Protein AF-A0A0H3J971-F1 (afdb_monomer)

Secondary structure (DSSP, 8-state):
--HHHHHHHHHHHHHHHHHHHHHIIIIITTS---TTHHHHHHHHHHHHHHHHHHHHHHS-TT-HHHHHHHHHHHHHHHHHHHHHTTT-----SSSSSSS-----PPPPPP----------

Organism: NCBI:txid1262449

Foldseek 3Di:
DPPVLVVVVVVLVVVLVVVLVVCCVPPVVPDDPDVCVLVVLVVQLVVLVVVLVVCPVPPDSPDPVNSVSVSSNVSSVVVNCVNVVPPPPPPPDPPPPPVPPPVVDPDPDPPPPDPPPPDD

Radius of gyration: 29.27 Å; Cα contacts (8 Å, |Δi|>4): 44; chains: 1; bounding box: 78×23×91 Å

Structure (mmCIF, N/CA/C/O backbone):
data_AF-A0A0H3J971-F1
#
_entry.id   AF-A0A0H3J971-F1
#
loop_
_atom_site.group_PDB
_atom_site.id
_atom_site.type_symbol
_atom_site.label_atom_id
_atom_site.label_alt_id
_atom_site.label_comp_id
_atom_site.label_asym_id
_atom_site.label_entity_id
_atom_site.label_seq_id
_atom_site.pdbx_PDB_ins_code
_atom_site.Cartn_x
_atom_site.Cartn_y
_atom_site.Cartn_z
_atom_site.occupancy
_atom_site.B_iso_or_equiv
_atom_site.auth_seq_id
_atom_site.auth_comp_id
_atom_site.auth_asym_id
_atom_site.auth_atom_id
_atom_site.pdbx_PDB_model_num
ATOM 1 N N . MET A 1 1 ? 23.315 -9.825 -15.184 1.00 58.22 1 MET A N 1
ATOM 2 C CA . MET A 1 1 ? 22.603 -8.933 -14.244 1.00 58.22 1 MET A CA 1
ATOM 3 C C . MET A 1 1 ? 22.557 -7.553 -14.873 1.00 58.22 1 MET A C 1
ATOM 5 O O . MET A 1 1 ? 23.596 -6.916 -14.996 1.00 58.22 1 MET A O 1
ATOM 9 N N . ASP A 1 2 ? 21.385 -7.120 -15.330 1.00 78.75 2 ASP A N 1
ATOM 10 C CA . ASP A 1 2 ? 21.252 -5.857 -16.059 1.00 78.75 2 ASP A CA 1
ATOM 11 C C . ASP A 1 2 ? 21.089 -4.689 -15.086 1.00 78.75 2 ASP A C 1
ATOM 13 O O . ASP A 1 2 ? 19.979 -4.301 -14.715 1.00 78.75 2 ASP A O 1
ATOM 17 N N . TRP A 1 3 ? 22.212 -4.093 -14.681 1.00 79.00 3 TRP A N 1
ATOM 18 C CA . TRP A 1 3 ? 22.243 -2.916 -13.799 1.00 79.00 3 TRP A CA 1
ATOM 19 C C . TRP A 1 3 ? 21.357 -1.765 -14.279 1.00 79.00 3 TRP A C 1
ATOM 21 O O . TRP A 1 3 ? 20.765 -1.063 -13.461 1.00 79.00 3 TRP A O 1
ATOM 31 N N . LYS A 1 4 ? 21.169 -1.634 -15.595 1.00 78.94 4 LYS A N 1
ATOM 32 C CA . LYS A 1 4 ? 20.287 -0.631 -16.207 1.00 78.94 4 LYS A CA 1
ATOM 33 C C . LYS A 1 4 ? 18.814 -0.769 -15.793 1.00 78.94 4 LYS A C 1
ATOM 35 O O . LYS A 1 4 ? 18.108 0.230 -15.783 1.00 78.94 4 LYS A O 1
ATOM 40 N N . ARG A 1 5 ? 18.354 -1.971 -15.426 1.00 75.06 5 ARG A N 1
ATOM 41 C CA . ARG A 1 5 ? 16.974 -2.234 -14.966 1.00 75.06 5 ARG A CA 1
ATOM 42 C C . ARG A 1 5 ? 16.842 -2.156 -13.442 1.00 75.06 5 ARG A C 1
ATOM 44 O O . ARG A 1 5 ? 15.794 -1.784 -12.913 1.00 75.06 5 ARG A O 1
ATOM 51 N N . MET A 1 6 ? 17.914 -2.484 -12.722 1.00 80.38 6 MET A N 1
ATOM 52 C CA . MET A 1 6 ? 17.898 -2.546 -11.258 1.00 80.38 6 MET A CA 1
ATOM 53 C C . MET A 1 6 ? 18.007 -1.170 -10.603 1.00 80.38 6 MET A C 1
ATOM 55 O O . MET A 1 6 ? 17.264 -0.891 -9.666 1.00 80.38 6 MET A O 1
ATOM 59 N N . ILE A 1 7 ? 18.866 -0.290 -11.123 1.00 85.88 7 ILE A N 1
ATOM 60 C CA . ILE A 1 7 ? 19.047 1.073 -10.599 1.00 85.88 7 ILE A CA 1
ATOM 61 C C . ILE A 1 7 ? 17.721 1.861 -10.535 1.00 85.88 7 ILE A C 1
ATOM 63 O O . ILE A 1 7 ? 17.378 2.325 -9.445 1.00 85.88 7 ILE A O 1
ATOM 67 N N . PRO A 1 8 ? 16.926 1.988 -11.621 1.00 83.31 8 PRO A N 1
ATOM 68 C CA . PRO A 1 8 ? 15.662 2.729 -11.564 1.00 83.31 8 PRO A CA 1
ATOM 69 C C . PRO A 1 8 ? 14.643 2.095 -10.608 1.00 83.31 8 PRO A C 1
ATOM 71 O O . PRO A 1 8 ? 13.928 2.813 -9.913 1.00 83.31 8 PRO A O 1
ATOM 74 N N . SER A 1 9 ? 14.622 0.764 -10.502 1.00 80.06 9 SER A N 1
ATOM 75 C CA . SER A 1 9 ? 13.734 0.044 -9.580 1.00 80.06 9 SER A CA 1
ATOM 76 C C . SER A 1 9 ? 14.068 0.336 -8.110 1.00 80.06 9 SER A C 1
ATOM 78 O O . SER A 1 9 ? 13.171 0.557 -7.29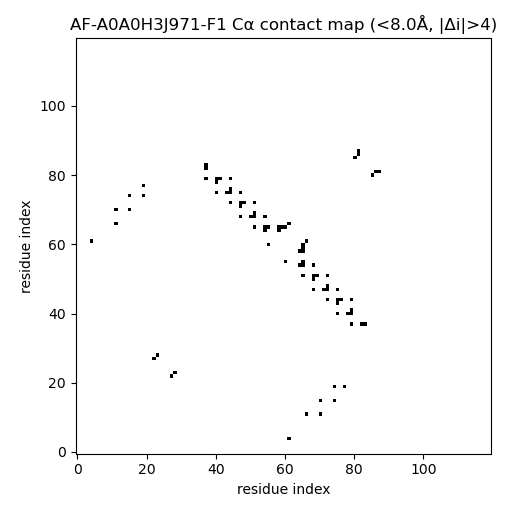9 1.00 80.06 9 SER A O 1
ATOM 80 N N . ILE A 1 10 ? 15.358 0.396 -7.763 1.00 86.38 10 ILE A N 1
ATOM 81 C CA . ILE A 1 10 ? 15.824 0.734 -6.408 1.00 86.38 10 ILE A CA 1
ATOM 82 C C . ILE A 1 10 ? 15.479 2.186 -6.059 1.00 86.38 10 ILE A C 1
ATOM 84 O O . ILE A 1 10 ? 14.968 2.456 -4.973 1.00 86.38 10 ILE A O 1
ATOM 88 N N . ILE A 1 11 ? 15.709 3.116 -6.989 1.00 87.94 11 ILE A N 1
ATOM 89 C CA . ILE A 1 11 ? 15.356 4.531 -6.809 1.00 87.94 11 ILE A CA 1
ATOM 90 C C . ILE A 1 11 ? 13.847 4.678 -6.577 1.00 87.94 11 ILE A C 1
ATOM 92 O O . ILE A 1 11 ? 13.428 5.381 -5.657 1.00 87.94 11 ILE A O 1
ATOM 96 N N . LEU A 1 12 ? 13.029 3.966 -7.355 1.00 85.88 12 LEU A N 1
ATOM 97 C CA . LEU A 1 12 ? 11.577 3.970 -7.213 1.00 85.88 12 LEU A CA 1
ATOM 98 C C . LEU A 1 12 ? 11.131 3.486 -5.827 1.00 85.88 12 LEU A C 1
ATOM 100 O O . LEU A 1 12 ? 10.259 4.108 -5.228 1.00 85.88 12 LEU A O 1
ATOM 104 N N . ILE A 1 13 ? 11.759 2.445 -5.275 1.00 85.56 13 ILE A N 1
ATOM 105 C CA . ILE A 1 13 ? 11.461 1.951 -3.920 1.00 85.56 13 ILE A CA 1
ATOM 106 C C . ILE A 1 13 ? 11.750 3.022 -2.858 1.00 85.56 13 ILE A C 1
ATOM 108 O O . ILE A 1 13 ? 10.925 3.240 -1.970 1.00 85.56 13 ILE A O 1
ATOM 112 N N . ILE A 1 14 ? 12.889 3.717 -2.958 1.00 89.25 14 ILE A N 1
ATOM 113 C CA . ILE A 1 14 ? 13.262 4.792 -2.022 1.00 89.25 14 ILE A CA 1
ATOM 114 C C . ILE A 1 14 ? 12.236 5.931 -2.082 1.00 89.25 14 ILE A C 1
ATOM 116 O O . ILE A 1 14 ? 11.764 6.400 -1.043 1.00 89.25 14 ILE A O 1
ATOM 120 N N . ILE A 1 15 ? 11.847 6.340 -3.293 1.00 89.38 15 ILE A N 1
ATOM 121 C CA . ILE A 1 15 ? 10.838 7.384 -3.508 1.00 89.38 15 ILE A CA 1
ATOM 122 C C . ILE A 1 15 ? 9.482 6.949 -2.942 1.00 89.38 15 ILE A C 1
ATOM 124 O O . ILE A 1 15 ? 8.839 7.731 -2.242 1.00 89.38 15 ILE A O 1
ATOM 128 N N . LEU A 1 16 ? 9.058 5.704 -3.187 1.00 87.69 16 LEU A N 1
ATOM 129 C CA . LEU A 1 16 ? 7.795 5.175 -2.671 1.00 87.69 16 LEU A CA 1
ATOM 130 C C . LEU A 1 16 ? 7.748 5.157 -1.147 1.00 87.69 16 LEU A C 1
ATOM 132 O O . LEU A 1 16 ? 6.736 5.542 -0.572 1.00 87.69 16 LEU A O 1
ATOM 136 N N . LEU A 1 17 ? 8.826 4.733 -0.488 1.00 85.44 17 LEU A N 1
ATOM 137 C CA . LEU A 1 17 ? 8.908 4.730 0.974 1.00 85.44 17 LEU A CA 1
ATOM 138 C C . LEU A 1 17 ? 8.744 6.146 1.542 1.00 85.44 17 LEU A C 1
ATOM 140 O O . LEU A 1 17 ? 7.987 6.349 2.494 1.00 85.44 17 LEU A O 1
ATOM 144 N N . GLY A 1 18 ? 9.411 7.133 0.936 1.00 85.50 18 GLY A N 1
ATOM 145 C CA . GLY A 1 18 ? 9.262 8.541 1.306 1.00 85.50 18 GLY A CA 1
ATOM 146 C C . GLY A 1 18 ? 7.838 9.058 1.080 1.00 85.50 18 GLY A C 1
ATOM 147 O O . GLY A 1 18 ? 7.223 9.611 1.995 1.00 85.50 18 GLY A O 1
ATOM 148 N N . ALA A 1 19 ? 7.286 8.822 -0.112 1.00 85.06 19 ALA A N 1
ATOM 149 C CA . ALA A 1 19 ? 5.940 9.244 -0.489 1.00 85.06 19 ALA A CA 1
ATOM 150 C C . ALA A 1 19 ? 4.856 8.591 0.382 1.00 85.06 19 ALA A C 1
ATOM 152 O O . ALA A 1 19 ? 3.914 9.264 0.799 1.00 85.06 19 ALA A O 1
ATOM 153 N N . TYR A 1 20 ? 4.999 7.306 0.713 1.00 84.50 20 TYR A N 1
ATOM 154 C CA . TYR A 1 20 ? 4.073 6.589 1.586 1.00 84.50 20 TYR A CA 1
ATOM 155 C C . TYR A 1 20 ? 4.072 7.153 3.005 1.00 84.50 20 TYR A C 1
ATOM 157 O O . TYR A 1 20 ? 3.008 7.377 3.579 1.00 84.50 20 TYR A O 1
ATOM 165 N N . ASN A 1 21 ? 5.250 7.433 3.566 1.00 84.25 21 ASN A N 1
ATOM 166 C CA . ASN A 1 21 ? 5.347 8.029 4.896 1.00 84.25 21 ASN A CA 1
ATOM 167 C C . ASN A 1 21 ? 4.703 9.421 4.945 1.00 84.25 21 ASN A C 1
ATOM 169 O O . ASN A 1 21 ? 3.969 9.716 5.888 1.00 84.25 21 ASN A O 1
ATOM 173 N N . LEU A 1 22 ? 4.899 10.242 3.908 1.00 82.38 22 LEU A N 1
ATOM 174 C CA . LEU A 1 22 ? 4.202 11.524 3.761 1.00 82.38 22 LEU A CA 1
ATOM 175 C C . LEU A 1 22 ? 2.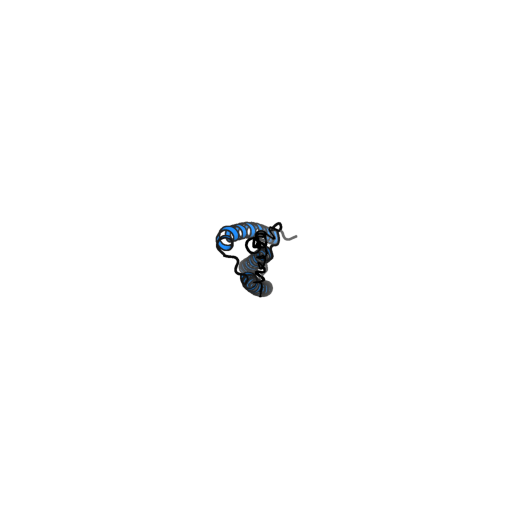683 11.324 3.683 1.00 82.38 22 LEU A C 1
ATOM 177 O O . LEU A 1 22 ? 1.940 11.933 4.453 1.00 82.38 22 LEU A O 1
ATOM 181 N N . LEU A 1 23 ? 2.213 10.424 2.814 1.00 81.25 23 LEU A N 1
ATOM 182 C CA . LEU A 1 23 ? 0.790 10.120 2.666 1.00 81.25 23 LEU A CA 1
ATOM 183 C C . LEU A 1 23 ? 0.177 9.653 3.992 1.00 81.25 23 LEU A C 1
ATOM 185 O O . LEU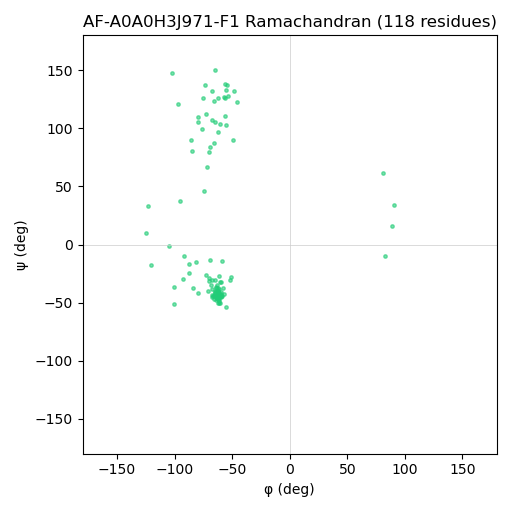 A 1 23 ? -0.937 10.037 4.336 1.00 81.25 23 LEU A O 1
ATOM 189 N N . LYS A 1 24 ? 0.923 8.884 4.784 1.00 75.38 24 LYS A N 1
ATOM 190 C CA . LYS A 1 24 ? 0.478 8.415 6.094 1.00 75.38 24 LYS A CA 1
ATOM 191 C C . LYS A 1 24 ? 0.298 9.538 7.106 1.00 75.38 24 LYS A C 1
ATOM 193 O O . LYS A 1 24 ? -0.714 9.549 7.803 1.00 75.38 24 LYS A O 1
ATOM 198 N N . VAL A 1 25 ? 1.228 10.486 7.161 1.00 75.88 25 VAL A N 1
ATOM 199 C CA . VAL A 1 25 ? 1.121 11.646 8.057 1.00 75.88 25 VAL A CA 1
ATOM 200 C C . VAL A 1 25 ? -0.033 12.559 7.637 1.00 75.88 25 VAL A C 1
ATOM 202 O O . VAL A 1 25 ? -0.808 12.991 8.482 1.00 75.88 25 VAL A O 1
ATOM 205 N N . PHE A 1 26 ? -0.192 12.826 6.339 1.00 74.50 26 PHE A N 1
ATOM 206 C CA . PHE A 1 26 ? -1.180 13.801 5.867 1.00 74.50 26 PHE A CA 1
ATOM 207 C C . PHE A 1 26 ? -2.597 13.238 5.703 1.00 74.50 26 PHE A C 1
ATOM 209 O O . PHE A 1 26 ? -3.572 13.938 5.981 1.00 74.50 26 PHE A O 1
ATOM 216 N N . VAL A 1 27 ? -2.730 11.991 5.245 1.00 70.75 27 VAL A N 1
ATOM 217 C CA . VAL A 1 27 ? -4.023 11.378 4.903 1.00 70.75 27 VAL A CA 1
ATOM 218 C C . VAL A 1 27 ? -4.505 10.453 6.015 1.00 70.75 27 VAL A C 1
ATOM 220 O O . VAL A 1 27 ? -5.628 10.615 6.491 1.00 70.75 27 VAL A O 1
ATOM 223 N N . PHE A 1 28 ? -3.673 9.512 6.477 1.00 67.25 28 PHE A N 1
ATOM 224 C CA . PHE A 1 28 ? -4.125 8.513 7.454 1.00 67.25 28 PHE A CA 1
ATOM 225 C C . PHE A 1 28 ? -4.326 9.069 8.869 1.00 67.25 28 PHE A C 1
ATOM 227 O O . PHE A 1 28 ? -5.175 8.538 9.582 1.00 67.25 28 PHE A O 1
ATOM 234 N N . ASP A 1 29 ? -3.635 10.141 9.267 1.00 65.88 29 ASP A N 1
ATOM 235 C CA . ASP A 1 29 ? -3.853 10.772 10.582 1.00 65.88 29 ASP A CA 1
ATOM 236 C C . ASP A 1 29 ? -5.209 11.500 10.668 1.00 65.88 29 ASP A C 1
ATOM 238 O O . ASP A 1 29 ? -5.849 11.560 11.717 1.00 65.88 29 ASP A O 1
ATOM 242 N N . LYS A 1 30 ? -5.710 11.996 9.529 1.00 65.31 30 LYS A N 1
ATOM 243 C CA . LYS A 1 30 ? -6.980 12.735 9.451 1.00 65.31 30 LYS A CA 1
ATOM 244 C C . LYS A 1 30 ? -8.202 11.836 9.249 1.00 65.31 30 LYS A C 1
ATOM 246 O O . LYS A 1 30 ? -9.335 12.263 9.485 1.00 65.31 30 LYS A O 1
ATOM 251 N N . ILE A 1 31 ? -7.993 10.592 8.823 1.00 67.62 31 ILE A N 1
ATOM 252 C CA . ILE A 1 31 ? -9.062 9.616 8.613 1.00 67.62 31 ILE A CA 1
ATOM 253 C C . ILE A 1 31 ? -9.467 9.023 9.965 1.00 67.62 31 ILE A C 1
ATOM 255 O O . ILE A 1 31 ? -8.750 8.224 10.568 1.00 67.62 31 ILE A O 1
ATOM 259 N N . ARG A 1 32 ? -10.673 9.365 10.436 1.00 61.56 32 ARG A N 1
ATOM 260 C CA . ARG A 1 32 ? -11.302 8.627 11.541 1.00 61.56 32 ARG A CA 1
ATOM 261 C C . ARG A 1 32 ? -11.398 7.145 11.147 1.00 61.56 32 ARG A C 1
ATOM 263 O O . ARG A 1 32 ? -11.773 6.865 10.008 1.00 61.56 32 ARG A O 1
ATOM 270 N N . PRO A 1 33 ? -11.106 6.187 12.047 1.00 62.06 33 PRO A N 1
ATOM 271 C CA . PRO A 1 33 ? -11.147 4.763 11.731 1.00 62.06 33 PRO A CA 1
ATOM 272 C C . PRO A 1 33 ? -12.596 4.303 11.510 1.00 62.06 33 PRO A C 1
ATOM 274 O O . PRO A 1 33 ? -13.263 3.792 12.407 1.00 62.06 33 PRO A O 1
ATOM 277 N N . ILE A 1 34 ? -13.100 4.496 10.294 1.00 68.31 34 ILE A N 1
ATOM 278 C CA . ILE A 1 34 ? -14.368 3.935 9.842 1.00 68.31 34 ILE A CA 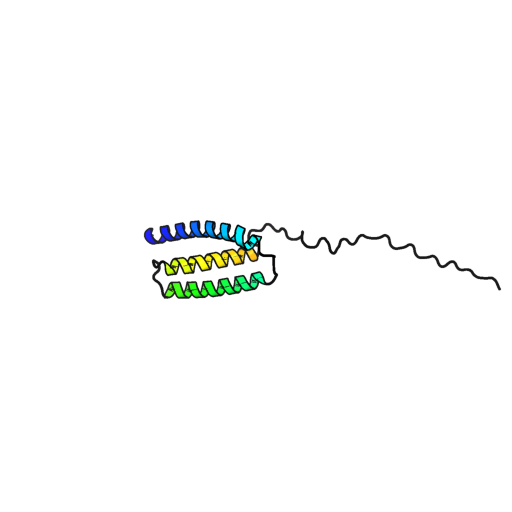1
ATOM 279 C C . ILE A 1 34 ? -14.111 2.449 9.585 1.00 68.31 34 ILE A C 1
ATOM 281 O O . ILE A 1 34 ? -13.208 2.101 8.826 1.00 68.31 34 ILE A O 1
ATOM 285 N N . LYS A 1 35 ? -14.906 1.557 10.193 1.00 72.38 35 LYS A N 1
ATOM 286 C CA . LYS A 1 35 ? -14.748 0.090 10.060 1.00 72.38 35 LYS A CA 1
ATOM 287 C C . LYS A 1 35 ? -14.667 -0.382 8.597 1.00 72.38 35 LYS A C 1
ATOM 289 O O . LYS A 1 35 ? -14.019 -1.382 8.309 1.00 72.38 35 LYS A O 1
ATOM 294 N N . TRP A 1 36 ? -15.279 0.372 7.687 1.00 78.00 36 TRP A N 1
ATOM 295 C CA . TRP A 1 36 ? -15.383 0.081 6.260 1.00 78.00 36 TRP A CA 1
ATOM 296 C C . TRP A 1 36 ? -14.152 0.456 5.426 1.00 78.00 36 TRP A C 1
ATOM 298 O O . TRP A 1 36 ? -14.012 -0.044 4.314 1.00 78.00 36 TRP A O 1
ATOM 308 N N . ILE A 1 37 ? -13.229 1.276 5.947 1.00 82.06 37 ILE A N 1
ATOM 309 C CA . ILE A 1 37 ? -12.076 1.768 5.170 1.00 82.06 37 ILE A CA 1
ATOM 310 C C . ILE A 1 37 ? -11.188 0.624 4.656 1.00 82.06 37 ILE A C 1
ATOM 312 O O . ILE A 1 37 ? -10.636 0.703 3.564 1.00 82.06 37 ILE A O 1
ATOM 316 N N . LYS A 1 38 ? -11.102 -0.478 5.413 1.00 81.25 38 LYS A N 1
ATOM 317 C CA . LYS A 1 38 ? -10.305 -1.658 5.051 1.00 81.25 38 LYS A CA 1
ATOM 318 C C . LYS A 1 38 ? -10.803 -2.308 3.763 1.00 81.25 38 LYS A C 1
ATOM 320 O O . LYS A 1 38 ? -9.994 -2.699 2.931 1.00 81.25 38 LYS A O 1
ATOM 325 N N . TRP A 1 39 ? -12.121 -2.381 3.590 1.00 85.88 39 TRP A N 1
ATOM 326 C CA . TRP A 1 39 ? -12.744 -2.953 2.399 1.00 85.88 39 TRP A CA 1
ATOM 327 C C . TRP A 1 39 ? -12.549 -2.057 1.180 1.00 85.88 39 TRP A C 1
ATOM 329 O O . TRP A 1 39 ? -12.226 -2.551 0.107 1.00 85.88 39 TRP A O 1
ATOM 339 N N . VAL A 1 40 ? -12.660 -0.738 1.361 1.00 86.25 40 VAL A N 1
ATOM 340 C CA . VAL A 1 40 ? -12.413 0.236 0.286 1.00 86.25 40 VAL A CA 1
ATOM 341 C C . VAL A 1 40 ? -10.967 0.151 -0.203 1.00 86.25 40 VAL A C 1
ATOM 343 O O . VAL A 1 40 ? -10.729 0.061 -1.405 1.00 86.25 40 VAL A O 1
ATOM 346 N N . VAL A 1 41 ? -9.999 0.117 0.717 1.00 86.75 41 VAL A N 1
ATOM 347 C CA . VAL A 1 41 ? -8.579 0.004 0.353 1.00 86.75 41 VAL A CA 1
ATOM 348 C C . VAL A 1 41 ? -8.251 -1.363 -0.248 1.00 86.75 41 VAL A C 1
ATOM 350 O O . VAL A 1 41 ? -7.454 -1.424 -1.177 1.00 86.75 41 VAL A O 1
ATOM 353 N N . LEU A 1 42 ? -8.894 -2.444 0.206 1.00 88.12 42 LEU A N 1
ATOM 354 C CA . LEU A 1 42 ? -8.746 -3.764 -0.414 1.00 88.12 42 LEU A CA 1
ATOM 355 C C . LEU A 1 42 ? -9.210 -3.753 -1.875 1.00 88.12 42 LEU A C 1
ATOM 357 O O . LEU A 1 42 ? -8.468 -4.189 -2.748 1.00 88.12 42 LEU A O 1
ATOM 361 N N . ILE A 1 43 ? -10.411 -3.235 -2.146 1.00 90.81 43 ILE A N 1
ATOM 362 C CA . ILE A 1 43 ? -10.947 -3.135 -3.512 1.00 90.81 43 ILE A CA 1
ATOM 363 C C . ILE A 1 43 ? -10.006 -2.299 -4.383 1.00 90.81 43 ILE A C 1
ATOM 365 O O . ILE A 1 43 ? -9.666 -2.708 -5.491 1.00 90.81 43 ILE A O 1
ATOM 369 N N . LEU A 1 44 ? -9.526 -1.166 -3.862 1.00 89.75 44 LEU A N 1
ATOM 370 C CA . LEU A 1 44 ? -8.569 -0.317 -4.565 1.00 89.7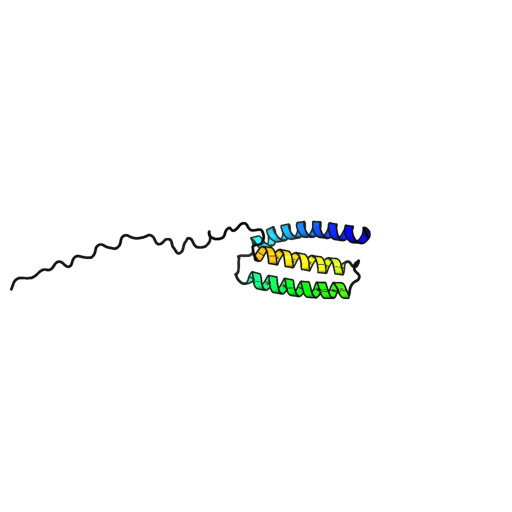5 44 LEU A CA 1
ATOM 371 C C . LEU A 1 44 ? -7.255 -1.056 -4.871 1.00 89.75 44 LEU A C 1
ATOM 373 O O . LEU A 1 44 ? -6.748 -0.958 -5.984 1.00 89.75 44 LEU A O 1
ATOM 377 N N . ALA A 1 45 ? -6.723 -1.824 -3.917 1.00 89.69 45 ALA A N 1
ATOM 378 C CA . ALA A 1 45 ? -5.507 -2.611 -4.110 1.00 89.69 45 ALA A CA 1
ATOM 379 C C . ALA A 1 45 ? -5.690 -3.714 -5.165 1.00 89.69 45 ALA A C 1
ATOM 381 O O . ALA A 1 45 ? -4.804 -3.916 -5.991 1.00 89.69 45 ALA A O 1
ATOM 382 N N . VAL A 1 46 ? -6.846 -4.385 -5.184 1.00 92.19 46 VAL A N 1
ATOM 383 C CA . VAL A 1 46 ? -7.177 -5.395 -6.203 1.00 92.19 46 VAL A CA 1
ATOM 384 C C . VAL A 1 46 ? -7.275 -4.761 -7.592 1.00 92.19 46 VAL A C 1
ATOM 386 O O . VAL A 1 46 ? -6.682 -5.278 -8.537 1.00 92.19 46 VAL A O 1
ATOM 389 N N . LEU A 1 47 ? -7.957 -3.617 -7.719 1.00 92.69 47 LEU A N 1
ATOM 390 C CA . LEU A 1 47 ? -8.075 -2.891 -8.989 1.00 92.69 47 LEU A CA 1
ATOM 391 C C . LEU A 1 47 ? -6.712 -2.424 -9.511 1.00 92.69 47 LEU A C 1
ATOM 393 O O . LEU A 1 47 ? -6.394 -2.626 -10.681 1.00 92.69 47 LEU A O 1
ATOM 397 N N . LEU A 1 48 ? -5.883 -1.842 -8.642 1.00 91.44 48 LEU A N 1
ATOM 398 C CA . LEU A 1 48 ? -4.533 -1.412 -9.009 1.00 91.44 48 LEU A CA 1
ATOM 399 C C . LEU A 1 48 ? -3.612 -2.599 -9.317 1.00 91.44 48 LEU A C 1
ATOM 401 O O . LEU A 1 48 ? -2.735 -2.477 -10.166 1.00 91.44 48 LEU A O 1
ATOM 405 N N . GLY A 1 49 ? -3.830 -3.755 -8.687 1.00 89.44 49 GLY A N 1
ATOM 406 C CA . GLY A 1 49 ? -3.127 -4.997 -9.011 1.00 89.44 49 GLY A CA 1
ATOM 407 C C . GLY A 1 49 ? -3.485 -5.529 -10.392 1.00 89.44 49 GLY A C 1
AT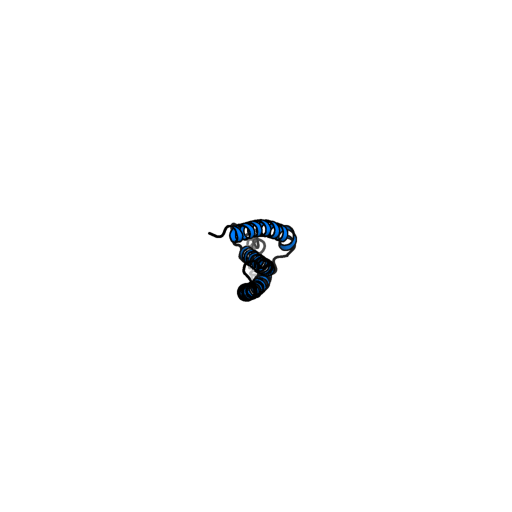OM 408 O O . GLY A 1 49 ? -2.590 -5.862 -11.167 1.00 89.44 49 GLY A O 1
ATOM 409 N N . ALA A 1 50 ? -4.773 -5.536 -10.736 1.00 90.25 50 ALA A N 1
ATOM 410 C CA . ALA A 1 50 ? -5.230 -5.886 -12.079 1.00 90.25 50 ALA A CA 1
ATOM 411 C C . ALA A 1 50 ? -4.670 -4.915 -13.132 1.00 90.25 50 ALA A C 1
ATOM 413 O O . ALA A 1 50 ? -4.176 -5.352 -14.171 1.00 90.25 50 ALA A O 1
ATOM 414 N N . LEU A 1 51 ? -4.668 -3.610 -12.834 1.00 89.00 51 LEU A N 1
ATOM 415 C CA . LEU A 1 51 ? -4.075 -2.592 -13.700 1.00 89.00 51 LEU A CA 1
ATOM 416 C C . LEU A 1 51 ? -2.568 -2.801 -13.880 1.00 89.00 51 LEU A C 1
ATOM 418 O O . LEU A 1 51 ? -2.071 -2.687 -14.995 1.00 89.00 51 LEU A O 1
ATOM 422 N N . ASN A 1 52 ? -1.842 -3.141 -12.813 1.00 88.69 52 ASN A N 1
ATOM 423 C CA . ASN A 1 52 ? -0.415 -3.438 -12.892 1.00 88.69 52 ASN A CA 1
ATOM 424 C C . ASN A 1 52 ? -0.140 -4.699 -13.728 1.00 88.69 52 ASN A C 1
ATOM 426 O O . ASN A 1 52 ? 0.762 -4.696 -14.559 1.00 88.69 52 ASN A O 1
ATOM 430 N N . GLY A 1 53 ? -0.949 -5.751 -13.571 1.00 86.12 53 GLY A N 1
ATOM 431 C CA . GLY A 1 53 ? -0.866 -6.950 -14.409 1.00 86.12 53 GLY A CA 1
ATOM 432 C C . GLY A 1 53 ? -1.125 -6.647 -15.887 1.00 86.12 53 GLY A C 1
ATOM 433 O O . GLY A 1 53 ? -0.383 -7.104 -16.753 1.00 86.12 53 GLY A O 1
ATOM 434 N N . TYR A 1 54 ? -2.124 -5.817 -16.190 1.00 88.38 54 TYR A N 1
ATOM 435 C CA . TYR A 1 54 ? -2.378 -5.347 -17.553 1.00 88.38 54 TYR A CA 1
ATOM 436 C C . TYR A 1 54 ? -1.211 -4.511 -18.101 1.00 88.38 54 TYR A C 1
ATOM 438 O O . TYR A 1 54 ? -0.740 -4.742 -19.217 1.00 88.38 54 TYR A O 1
ATOM 446 N N . ALA A 1 55 ? -0.698 -3.577 -17.299 1.00 84.75 55 ALA A N 1
ATOM 447 C CA . ALA A 1 55 ? 0.422 -2.718 -17.655 1.00 84.75 55 ALA A CA 1
ATOM 448 C C . ALA A 1 55 ? 1.706 -3.516 -17.926 1.00 84.75 55 ALA A C 1
ATOM 450 O O . ALA A 1 55 ? 2.419 -3.193 -18.869 1.00 84.75 55 ALA A O 1
ATOM 451 N N . ALA A 1 56 ? 1.964 -4.578 -17.160 1.00 83.75 56 ALA A N 1
ATOM 452 C CA . ALA A 1 56 ? 3.111 -5.463 -17.349 1.00 83.75 56 ALA A CA 1
ATOM 453 C C . ALA A 1 56 ? 3.075 -6.230 -18.682 1.00 83.75 56 ALA A C 1
ATOM 455 O O . ALA A 1 56 ? 4.123 -6.530 -19.240 1.00 83.75 56 ALA A O 1
ATOM 456 N N . ASN A 1 57 ? 1.880 -6.541 -19.196 1.00 83.50 57 ASN A N 1
ATOM 457 C CA . ASN A 1 57 ? 1.716 -7.236 -20.477 1.00 83.50 57 ASN A CA 1
ATOM 458 C C . ASN A 1 57 ? 1.664 -6.277 -21.679 1.00 83.50 57 ASN A C 1
ATOM 460 O O . ASN A 1 57 ? 1.947 -6.685 -22.801 1.00 83.50 57 ASN A O 1
ATOM 464 N N . THR A 1 58 ? 1.277 -5.018 -21.454 1.00 83.31 58 THR A N 1
ATOM 465 C CA . THR A 1 58 ? 1.012 -4.046 -22.530 1.00 83.31 58 THR A CA 1
ATOM 466 C C . THR A 1 58 ? 2.168 -3.071 -22.744 1.00 83.31 58 THR A C 1
ATOM 468 O O . THR A 1 58 ? 2.445 -2.675 -23.875 1.00 83.31 58 THR A O 1
ATOM 471 N N . PHE A 1 59 ? 2.841 -2.655 -21.671 1.00 81.44 59 PHE A N 1
ATOM 472 C CA . PHE A 1 59 ? 3.951 -1.709 -21.731 1.00 81.44 59 PHE A CA 1
ATOM 473 C C . PHE A 1 59 ? 5.285 -2.441 -21.600 1.00 81.44 59 PHE A C 1
ATOM 475 O O . PHE A 1 59 ? 5.396 -3.441 -20.896 1.00 81.44 59 PHE A O 1
ATOM 482 N N . GLY A 1 60 ? 6.320 -1.923 -22.263 1.00 74.81 60 GLY A N 1
ATOM 483 C CA . GLY A 1 60 ? 7.668 -2.457 -22.103 1.00 74.81 60 GLY A C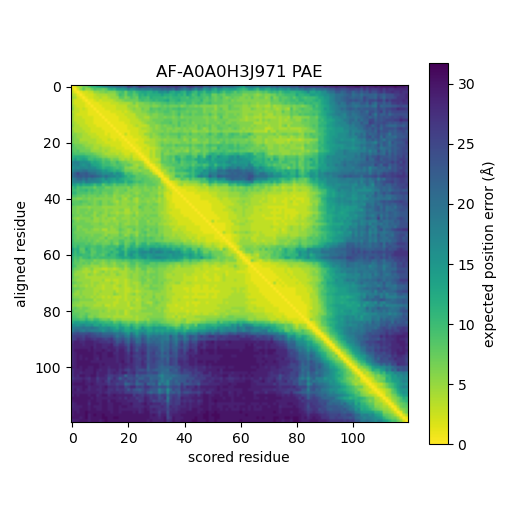A 1
ATOM 484 C C . GLY A 1 60 ? 8.180 -2.245 -20.676 1.00 74.81 60 GLY A C 1
ATOM 485 O O . GLY A 1 60 ? 7.865 -1.245 -20.035 1.00 74.81 60 GLY A O 1
ATOM 486 N N . GLU A 1 61 ? 9.039 -3.145 -20.197 1.00 70.62 61 GLU A N 1
ATOM 487 C CA . GLU A 1 61 ? 9.607 -3.117 -18.833 1.00 70.62 61 GLU A CA 1
ATOM 488 C C . GLU A 1 61 ? 10.393 -1.830 -18.496 1.00 70.62 61 GLU A C 1
ATOM 490 O O . GLU A 1 61 ? 10.705 -1.570 -17.338 1.00 70.62 61 GLU A O 1
ATOM 495 N N . LEU A 1 62 ? 10.726 -1.021 -19.507 1.00 72.88 62 LEU A N 1
ATOM 496 C CA . LEU A 1 62 ? 11.435 0.259 -19.385 1.00 72.88 62 LEU A CA 1
ATOM 497 C C . LEU A 1 62 ? 10.518 1.479 -19.566 1.00 72.88 62 LEU A C 1
ATOM 499 O O . LEU A 1 62 ? 10.978 2.618 -19.487 1.00 72.88 62 LEU A O 1
ATOM 503 N N . SER A 1 63 ? 9.232 1.267 -19.836 1.00 82.81 63 SER A N 1
ATOM 504 C CA . SER A 1 63 ? 8.265 2.341 -20.027 1.00 82.81 63 SER A CA 1
ATOM 505 C C . SER A 1 63 ? 7.925 2.999 -18.690 1.00 82.81 63 SER A C 1
ATOM 507 O O . SER A 1 63 ? 7.685 2.332 -17.685 1.00 82.81 63 SER A O 1
ATOM 509 N N . TRP A 1 64 ? 7.848 4.328 -18.669 1.00 81.56 64 TRP A N 1
ATOM 510 C CA . TRP A 1 64 ? 7.512 5.071 -17.451 1.00 81.56 64 TRP A CA 1
ATOM 511 C C . TRP A 1 64 ? 6.123 4.692 -16.905 1.00 81.56 64 TRP A C 1
ATOM 513 O O . TRP A 1 64 ? 5.936 4.640 -15.692 1.00 81.56 64 TRP A O 1
ATOM 523 N N . GLN A 1 65 ? 5.170 4.347 -17.781 1.00 85.44 65 GLN A N 1
ATOM 524 C CA . GLN A 1 65 ? 3.822 3.915 -17.399 1.00 85.44 65 GLN A CA 1
ATOM 525 C C . GLN A 1 65 ? 3.832 2.630 -16.561 1.00 85.44 65 GLN A C 1
ATOM 527 O O . GLN A 1 65 ? 3.051 2.517 -15.615 1.00 85.44 65 GLN A O 1
ATOM 532 N N . TYR A 1 66 ? 4.732 1.691 -16.873 1.00 85.94 66 TYR A N 1
ATOM 533 C CA . TYR A 1 66 ? 4.906 0.458 -16.105 1.00 85.94 66 TYR A CA 1
ATOM 534 C C . TYR A 1 66 ? 5.322 0.779 -14.665 1.00 85.94 66 TYR A C 1
ATOM 536 O O . TYR A 1 66 ? 4.682 0.335 -13.713 1.00 85.94 66 TYR A O 1
ATOM 544 N N . TYR A 1 67 ? 6.321 1.650 -14.498 1.00 85.06 67 TYR A N 1
ATOM 545 C CA . TYR A 1 67 ? 6.795 2.074 -13.181 1.00 85.06 67 TYR A CA 1
ATOM 546 C C . TYR A 1 67 ? 5.737 2.835 -12.371 1.00 85.06 67 TYR A C 1
ATOM 548 O O . TYR A 1 67 ? 5.639 2.630 -11.161 1.00 85.06 67 TYR A O 1
ATOM 556 N N . VAL A 1 68 ? 4.909 3.667 -13.012 1.00 86.94 68 VAL A N 1
ATOM 557 C CA . VAL A 1 68 ? 3.800 4.349 -12.322 1.00 86.94 68 VAL A CA 1
ATOM 558 C C . VAL A 1 68 ? 2.751 3.344 -11.843 1.00 86.94 68 VAL A C 1
ATOM 560 O O . VAL A 1 68 ? 2.351 3.397 -10.680 1.00 86.94 68 VAL A O 1
ATOM 563 N N . CYS A 1 69 ? 2.330 2.406 -12.697 1.00 87.81 69 CYS A N 1
ATOM 564 C CA . CYS A 1 69 ? 1.341 1.389 -12.324 1.00 87.81 69 CYS A CA 1
ATOM 565 C C . CYS A 1 69 ? 1.862 0.489 -11.195 1.00 87.81 69 CYS A C 1
ATOM 567 O O . CYS A 1 69 ? 1.154 0.250 -10.214 1.00 87.81 69 CYS A O 1
ATOM 569 N N . MET A 1 70 ? 3.125 0.069 -11.289 1.00 88.50 70 MET A N 1
ATOM 570 C CA . MET A 1 70 ? 3.803 -0.707 -10.256 1.00 88.50 70 MET A CA 1
ATOM 571 C C . MET A 1 70 ? 3.885 0.069 -8.937 1.00 88.50 70 MET A C 1
ATOM 573 O O . MET A 1 70 ? 3.561 -0.471 -7.879 1.00 88.50 70 MET A O 1
ATOM 577 N N . GLY A 1 71 ? 4.261 1.348 -8.989 1.00 88.19 71 GLY A N 1
ATOM 578 C CA . GLY A 1 71 ? 4.333 2.209 -7.813 1.00 88.19 71 GLY A CA 1
ATOM 579 C C . GLY A 1 71 ? 2.976 2.380 -7.123 1.00 88.19 71 GLY A C 1
ATOM 580 O O . GLY A 1 71 ? 2.863 2.205 -5.910 1.00 88.19 71 GLY A O 1
ATOM 581 N N . LEU A 1 72 ? 1.917 2.651 -7.888 1.00 89.38 72 LEU A N 1
ATOM 582 C CA . LEU A 1 72 ? 0.560 2.768 -7.345 1.00 89.38 72 LEU A CA 1
ATOM 583 C C . LEU A 1 72 ? 0.089 1.467 -6.689 1.00 89.38 72 LEU A C 1
ATOM 585 O O . LEU A 1 72 ? -0.490 1.501 -5.602 1.00 89.38 72 LEU A O 1
ATOM 589 N N . PHE A 1 73 ? 0.376 0.323 -7.309 1.00 90.56 73 PHE A N 1
ATOM 590 C CA . PHE A 1 73 ? 0.037 -0.978 -6.745 1.00 90.56 73 PHE A CA 1
ATOM 591 C C . PHE A 1 73 ? 0.755 -1.241 -5.415 1.00 90.56 73 PHE A C 1
ATOM 593 O O . PHE A 1 73 ? 0.117 -1.620 -4.431 1.00 90.56 73 PHE A O 1
ATOM 600 N N . VAL A 1 74 ? 2.063 -0.980 -5.348 1.00 89.81 74 VAL A N 1
ATOM 601 C CA . VAL A 1 74 ? 2.848 -1.147 -4.115 1.00 89.81 74 VAL A CA 1
ATOM 602 C C . VAL A 1 74 ? 2.339 -0.216 -3.009 1.00 89.81 74 VAL A C 1
ATOM 604 O O . VAL A 1 74 ? 2.166 -0.659 -1.875 1.00 89.81 74 VAL A O 1
ATOM 607 N N . MET A 1 75 ? 2.021 1.043 -3.328 1.00 88.75 75 MET A N 1
ATOM 608 C CA . MET A 1 75 ? 1.430 1.995 -2.375 1.00 88.75 75 MET A CA 1
ATOM 609 C C . MET A 1 75 ? 0.093 1.497 -1.811 1.00 88.75 75 MET A C 1
ATOM 611 O O . MET A 1 75 ? -0.147 1.592 -0.605 1.00 88.75 75 MET A O 1
ATOM 615 N N . ALA A 1 76 ? -0.767 0.936 -2.663 1.00 87.69 76 ALA A N 1
ATOM 616 C CA . ALA A 1 76 ? -2.052 0.388 -2.243 1.00 87.69 76 ALA A CA 1
ATOM 617 C C . ALA A 1 76 ? -1.894 -0.863 -1.365 1.00 87.69 76 ALA A C 1
ATOM 619 O O . ALA A 1 76 ? -2.607 -1.005 -0.369 1.00 87.69 76 ALA A O 1
ATOM 620 N N . LEU A 1 77 ? -0.925 -1.731 -1.671 1.00 88.81 77 LEU A N 1
ATOM 621 C CA . LEU A 1 77 ? -0.583 -2.873 -0.820 1.00 88.81 77 LEU A CA 1
ATOM 622 C C . LEU A 1 77 ? -0.062 -2.434 0.551 1.00 88.81 77 LEU A C 1
ATOM 624 O O . LEU A 1 77 ? -0.512 -2.959 1.569 1.00 88.81 77 LEU A O 1
ATOM 628 N N . PHE A 1 78 ? 0.845 -1.456 0.602 1.00 87.75 78 PHE A N 1
ATOM 629 C CA . PHE A 1 78 ? 1.336 -0.912 1.871 1.00 87.75 78 PHE A CA 1
ATOM 630 C C . PHE A 1 78 ? 0.199 -0.327 2.712 1.00 87.75 78 PHE A C 1
ATOM 632 O O . PHE A 1 78 ? 0.089 -0.649 3.897 1.00 87.75 78 PHE A O 1
ATOM 639 N N . ALA A 1 79 ? -0.687 0.456 2.089 1.00 84.75 79 ALA A N 1
ATOM 640 C CA . ALA A 1 79 ? -1.882 0.991 2.737 1.00 84.75 79 ALA A CA 1
ATOM 641 C C . ALA A 1 79 ? -2.776 -0.119 3.309 1.00 84.75 79 ALA A C 1
ATOM 643 O O . ALA A 1 79 ? -3.263 -0.018 4.438 1.00 84.75 79 ALA A O 1
ATOM 644 N N . PHE A 1 80 ? -2.970 -1.201 2.554 1.00 85.94 80 PHE A N 1
ATOM 645 C CA . PHE A 1 80 ? -3.756 -2.345 2.995 1.00 85.94 80 PHE A CA 1
ATOM 646 C C . PHE A 1 80 ? -3.122 -3.057 4.201 1.00 85.94 80 PHE A C 1
ATOM 648 O O . PHE A 1 80 ? -3.803 -3.293 5.202 1.00 85.94 80 PHE A O 1
ATOM 655 N N . PHE A 1 81 ? -1.817 -3.342 4.162 1.00 85.56 81 PHE A N 1
ATOM 656 C CA . PHE A 1 81 ? -1.113 -3.978 5.281 1.00 85.56 81 PHE A CA 1
ATOM 657 C C . PHE A 1 81 ? -1.105 -3.113 6.549 1.00 85.56 81 PHE A C 1
ATOM 659 O O . PHE A 1 81 ? -1.325 -3.623 7.651 1.00 85.56 81 PHE A O 1
ATOM 666 N N . ASP A 1 82 ? -0.930 -1.800 6.414 1.00 81.69 82 ASP A N 1
ATOM 667 C CA . ASP A 1 82 ? -0.974 -0.866 7.545 1.00 81.69 82 ASP A CA 1
ATOM 668 C C . ASP A 1 82 ? -2.376 -0.826 8.191 1.00 81.69 82 ASP A C 1
ATOM 670 O O . ASP A 1 82 ? -2.520 -0.808 9.419 1.00 81.69 82 ASP A O 1
ATOM 674 N N . LEU A 1 83 ? -3.438 -0.918 7.378 1.00 79.94 83 LEU A N 1
ATOM 675 C CA . LEU A 1 83 ? -4.827 -1.033 7.842 1.00 79.94 83 LEU A CA 1
ATOM 676 C C . LEU A 1 83 ? -5.158 -2.383 8.494 1.00 79.94 83 LEU A C 1
ATOM 678 O O . LEU A 1 83 ? -5.992 -2.438 9.410 1.00 79.94 83 LEU A O 1
ATOM 682 N N . LEU A 1 84 ? -4.511 -3.467 8.062 1.00 81.19 84 LEU A N 1
ATOM 683 C CA . LEU A 1 84 ? -4.568 -4.764 8.743 1.00 81.19 84 LEU A CA 1
ATOM 684 C C . LEU A 1 84 ? -3.847 -4.747 10.101 1.00 81.19 84 LEU A C 1
ATOM 686 O O . LEU A 1 84 ? -4.079 -5.631 10.924 1.00 81.19 84 LEU A O 1
ATOM 690 N N . GLY A 1 85 ? -3.051 -3.712 10.379 1.00 73.25 85 GLY A N 1
ATOM 691 C CA . GLY A 1 85 ? -2.312 -3.560 11.629 1.00 73.25 85 GLY A CA 1
ATOM 692 C C . GLY A 1 85 ? -0.933 -4.216 11.605 1.00 73.25 85 GLY A C 1
ATOM 693 O O . GLY A 1 85 ? -0.337 -4.399 12.666 1.00 73.25 85 GLY A O 1
ATOM 694 N N . PHE A 1 86 ? -0.411 -4.548 10.423 1.00 70.88 86 PHE A N 1
ATOM 695 C CA . PHE A 1 86 ? 0.943 -5.073 10.269 1.00 70.88 86 PHE A CA 1
ATOM 696 C C . PHE A 1 86 ? 1.962 -4.017 10.740 1.00 70.88 86 PHE A C 1
ATOM 698 O O . PHE A 1 86 ? 1.905 -2.859 10.333 1.00 70.88 86 PHE A O 1
ATOM 705 N N . GLY A 1 87 ? 2.859 -4.377 11.664 1.00 62.59 87 GLY A N 1
ATOM 706 C CA . GLY A 1 87 ? 3.864 -3.459 12.231 1.00 62.59 87 GLY A CA 1
ATOM 707 C C . GLY A 1 87 ? 3.377 -2.556 13.377 1.00 62.59 87 GLY A C 1
ATOM 708 O O . GLY A 1 87 ? 4.194 -1.956 14.079 1.00 62.59 87 GLY A O 1
ATOM 709 N N . ARG A 1 88 ? 2.071 -2.501 13.663 1.00 61.38 88 ARG A N 1
ATOM 710 C CA . ARG A 1 88 ? 1.579 -1.916 14.917 1.00 61.38 88 ARG A CA 1
ATOM 711 C C . ARG A 1 88 ? 1.755 -2.955 16.024 1.00 61.38 88 ARG A C 1
ATOM 713 O O . ARG A 1 88 ? 0.969 -3.895 16.106 1.00 61.38 88 ARG A O 1
ATOM 720 N N . LYS A 1 89 ? 2.752 -2.771 16.911 1.00 51.94 89 LYS A N 1
ATOM 721 C CA . LYS A 1 89 ? 2.755 -3.437 18.232 1.00 51.94 89 LYS A CA 1
ATOM 722 C C . LYS A 1 89 ? 1.355 -3.267 18.794 1.00 51.94 89 LYS A C 1
ATOM 724 O O . LYS A 1 89 ? 0.879 -2.133 18.867 1.00 51.94 89 LYS A O 1
ATOM 729 N N . SER A 1 90 ? 0.697 -4.376 19.103 1.00 47.44 90 SER A N 1
ATOM 730 C CA . SER A 1 90 ? -0.680 -4.427 19.561 1.00 47.44 90 SER A CA 1
ATOM 731 C C . SER A 1 90 ? -0.931 -3.429 20.698 1.00 47.44 90 SER A C 1
ATOM 733 O O . SER A 1 90 ? -0.931 -3.768 21.872 1.00 47.44 90 SER A O 1
ATOM 735 N N . LYS A 1 91 ? -1.321 -2.197 20.367 1.00 47.31 91 LYS A N 1
ATOM 736 C CA . LYS A 1 91 ? -2.252 -1.442 21.205 1.00 47.31 91 LYS A CA 1
ATOM 737 C C . LYS A 1 91 ? -3.653 -2.028 21.004 1.00 47.31 91 LYS A C 1
ATOM 739 O O . LYS A 1 91 ? -4.621 -1.304 20.797 1.00 47.31 91 LYS A O 1
ATOM 744 N N . TYR A 1 92 ? -3.763 -3.357 21.032 1.00 45.16 92 TYR A N 1
ATOM 745 C CA . TYR A 1 92 ? -5.030 -3.989 21.322 1.00 45.16 92 TYR A CA 1
ATOM 746 C C . TYR A 1 92 ? -5.351 -3.623 22.772 1.00 45.16 92 TYR A C 1
ATOM 748 O O . TYR A 1 92 ? -4.566 -3.861 23.685 1.00 45.16 92 TYR A O 1
ATOM 756 N N . SER A 1 93 ? -6.517 -3.006 22.943 1.00 44.88 93 SER A N 1
ATOM 757 C CA . SER A 1 93 ? -7.169 -2.721 24.222 1.00 44.88 93 SER A CA 1
ATOM 758 C C . SER A 1 93 ? -6.699 -1.488 25.015 1.00 44.88 93 SER A C 1
ATOM 760 O O . SER A 1 93 ? -6.316 -1.558 26.180 1.00 44.88 93 SER A O 1
ATOM 762 N N . LYS A 1 94 ? -6.842 -0.297 24.420 1.00 44.62 94 LYS A N 1
ATOM 763 C CA . LYS A 1 94 ? -7.279 0.899 25.184 1.00 44.62 94 LYS A CA 1
ATOM 764 C C . LYS A 1 94 ? -8.518 1.589 24.591 1.00 44.62 94 LYS A C 1
ATOM 766 O O . LYS A 1 94 ? -8.889 2.667 25.038 1.00 44.62 94 LYS A O 1
ATOM 771 N N . GLY A 1 95 ? -9.186 0.961 23.622 1.00 46.19 95 GLY A N 1
ATOM 772 C CA . GLY A 1 95 ? -10.566 1.288 23.257 1.00 46.19 95 GLY A CA 1
ATOM 773 C C . GLY A 1 95 ? -11.491 0.304 23.965 1.00 46.19 95 GLY A C 1
ATOM 774 O O . GLY A 1 95 ? -11.333 -0.893 23.761 1.00 46.19 95 GLY A O 1
ATOM 775 N N . ASN A 1 96 ? -12.409 0.812 24.791 1.00 45.69 96 ASN A N 1
ATOM 776 C CA . ASN A 1 96 ? -13.444 0.086 25.554 1.00 45.69 96 ASN A CA 1
ATOM 777 C C . ASN A 1 96 ? -13.093 -0.394 26.978 1.00 45.69 96 ASN A C 1
ATOM 779 O O . ASN A 1 96 ? -13.653 -1.372 27.456 1.00 45.69 96 ASN A O 1
ATOM 783 N N . LYS A 1 97 ? -12.277 0.355 27.732 1.00 46.88 97 LYS A N 1
ATOM 784 C CA . LYS A 1 97 ? -12.375 0.370 29.214 1.00 46.88 97 LYS A CA 1
ATOM 785 C C . LYS A 1 97 ? -13.235 1.542 29.715 1.00 46.88 97 LYS A C 1
ATOM 787 O O . LYS A 1 97 ? -12.893 2.185 30.698 1.00 46.88 97 LYS A O 1
ATOM 792 N N . LYS A 1 98 ? -14.314 1.869 28.996 1.00 49.09 98 LYS A N 1
ATOM 793 C CA . LYS A 1 98 ? -15.313 2.850 29.453 1.00 49.09 98 LYS A CA 1
ATOM 794 C C . LYS A 1 98 ? -16.728 2.280 29.585 1.00 49.09 98 LYS A C 1
ATOM 796 O O . LYS A 1 98 ? -17.496 2.843 30.346 1.00 49.09 98 LYS A O 1
ATOM 801 N N . ASP A 1 99 ? -17.021 1.131 28.968 1.00 49.78 99 ASP A N 1
ATOM 802 C CA . ASP A 1 99 ? -18.332 0.468 29.114 1.00 49.78 99 ASP A CA 1
ATOM 803 C C . ASP A 1 99 ? -18.389 -0.568 30.245 1.00 49.78 99 ASP A C 1
ATOM 805 O O . ASP A 1 99 ? -19.468 -1.005 30.616 1.00 49.78 99 ASP A O 1
ATOM 809 N N . ASN A 1 100 ? -17.246 -0.916 30.843 1.00 51.34 100 ASN A N 1
ATOM 810 C CA . ASN A 1 100 ? -17.182 -1.799 32.010 1.00 51.34 100 ASN A CA 1
ATOM 811 C C . ASN A 1 100 ? -16.480 -1.128 33.192 1.00 51.34 100 ASN A C 1
ATOM 813 O O . ASN A 1 100 ? -15.836 -1.811 33.989 1.00 51.34 100 ASN A O 1
ATOM 817 N N . ASP A 1 101 ? -16.623 0.192 33.350 1.00 53.81 101 ASP A N 1
ATOM 818 C CA . ASP A 1 101 ? -16.570 0.748 34.704 1.00 53.81 101 ASP A CA 1
ATOM 819 C C . ASP A 1 101 ? -17.867 0.332 35.411 1.00 53.81 101 ASP A C 1
ATOM 821 O O . ASP A 1 101 ? -18.780 1.118 35.664 1.00 53.81 101 ASP A O 1
ATOM 825 N N . VAL A 1 102 ? -17.991 -0.978 35.642 1.00 60.66 102 VAL A N 1
ATOM 826 C CA . VAL A 1 102 ? -18.944 -1.530 36.588 1.00 60.66 102 VAL A CA 1
ATOM 827 C C . VAL A 1 102 ? -18.389 -1.108 37.932 1.00 60.66 102 VAL A C 1
ATOM 829 O O . VAL A 1 102 ? -17.698 -1.865 38.609 1.00 60.66 102 VAL A O 1
ATOM 832 N N . VAL A 1 103 ? -18.647 0.147 38.295 1.00 65.69 103 VAL A N 1
ATOM 833 C CA . VAL A 1 103 ? -18.532 0.603 39.669 1.00 65.69 103 VAL A CA 1
ATOM 834 C C . VAL A 1 103 ? -19.425 -0.352 40.440 1.00 65.69 103 VAL A C 1
ATOM 836 O O . VAL A 1 103 ? -20.652 -0.279 40.337 1.00 65.69 103 VAL A O 1
ATOM 839 N N . ILE A 1 104 ? -18.811 -1.314 41.131 1.00 70.44 104 ILE A N 1
ATOM 840 C CA . ILE A 1 104 ? -19.507 -2.264 41.990 1.00 70.44 104 ILE A CA 1
ATOM 841 C C . ILE A 1 104 ? -20.078 -1.421 43.122 1.00 70.44 104 ILE A C 1
ATOM 843 O O . ILE A 1 104 ? -19.438 -1.180 44.143 1.00 70.44 104 ILE A O 1
ATOM 847 N N . ARG A 1 105 ? -21.275 -0.881 42.898 1.00 75.81 105 ARG A N 1
ATOM 848 C CA . ARG A 1 105 ? -22.003 -0.168 43.932 1.00 75.81 105 ARG A CA 1
ATOM 849 C C . ARG A 1 105 ? -22.384 -1.218 44.970 1.00 75.81 105 ARG A C 1
ATOM 851 O O . ARG A 1 105 ? -22.878 -2.284 44.587 1.00 75.81 105 ARG A O 1
ATOM 858 N N . PRO A 1 106 ? -22.150 -0.961 46.264 1.00 79.81 106 PRO A N 1
ATOM 859 C CA . PRO A 1 106 ? -22.605 -1.870 47.299 1.00 79.81 106 PRO A CA 1
ATOM 860 C C . PRO A 1 106 ? -24.106 -2.105 47.105 1.00 79.81 106 PRO A C 1
ATOM 862 O O . PRO A 1 106 ? -24.875 -1.151 46.952 1.00 79.81 106 PRO A O 1
ATOM 865 N N . LYS A 1 107 ? -24.520 -3.378 47.039 1.00 76.62 107 LYS A N 1
ATOM 866 C CA . LYS A 1 107 ? -25.941 -3.727 46.942 1.00 76.62 107 LYS A CA 1
ATOM 867 C C . LYS A 1 107 ? -26.667 -3.067 48.113 1.00 76.62 107 LYS A C 1
ATOM 869 O O . LYS A 1 107 ? -26.189 -3.125 49.247 1.00 76.62 107 LYS A O 1
ATOM 874 N N . ALA A 1 108 ? -27.797 -2.422 47.834 1.00 79.69 108 ALA A N 1
ATOM 875 C CA . ALA A 1 108 ? -28.589 -1.772 48.869 1.00 79.69 108 ALA A CA 1
ATOM 876 C C . ALA A 1 108 ? -28.921 -2.776 49.983 1.00 79.69 108 ALA A C 1
ATOM 878 O O . ALA A 1 108 ? -29.269 -3.929 49.709 1.00 79.69 108 ALA A O 1
ATOM 879 N N . LYS A 1 109 ? -28.810 -2.338 51.243 1.00 78.75 109 LYS A N 1
ATOM 880 C CA . LYS A 1 109 ? -29.224 -3.145 52.395 1.00 78.75 109 LYS A CA 1
ATOM 881 C C . LYS A 1 109 ? -30.696 -3.527 52.197 1.00 78.75 109 LYS A C 1
ATOM 883 O O . LYS A 1 109 ? -31.503 -2.621 51.977 1.00 78.75 109 LYS A O 1
ATOM 888 N N . PRO A 1 110 ? -31.065 -4.820 52.260 1.00 83.31 110 PRO A N 1
ATOM 889 C CA . PRO A 1 110 ? -32.457 -5.213 52.114 1.00 83.31 110 PRO A CA 1
ATOM 890 C C . PRO A 1 110 ? -33.274 -4.486 53.180 1.00 83.31 110 PRO A C 1
ATOM 892 O O . PRO A 1 110 ? -32.922 -4.502 54.365 1.00 83.31 110 PRO A O 1
ATOM 895 N N . ASN A 1 111 ? -34.332 -3.799 52.749 1.00 76.62 111 ASN A N 1
ATOM 896 C CA . ASN A 1 111 ? -35.226 -3.117 53.667 1.00 76.62 111 ASN A CA 1
ATOM 897 C C . ASN A 1 111 ? -35.910 -4.195 54.513 1.00 76.62 111 ASN A C 1
ATOM 899 O O . ASN A 1 111 ? -36.733 -4.962 54.014 1.00 76.62 111 ASN A O 1
ATOM 903 N N . ARG A 1 112 ? -35.493 -4.324 55.776 1.00 75.31 112 ARG A N 1
ATOM 904 C CA . ARG A 1 112 ? -36.028 -5.335 56.687 1.00 75.31 112 ARG A CA 1
ATOM 905 C C . ARG A 1 112 ? -37.480 -4.965 56.957 1.00 75.31 112 ARG A C 1
ATOM 907 O O . ARG A 1 112 ? -37.739 -3.991 57.661 1.00 75.31 112 ARG A O 1
ATOM 914 N N . VAL A 1 113 ? -38.409 -5.725 56.379 1.00 71.00 113 VAL A N 1
ATOM 915 C CA . VAL A 1 113 ? -39.845 -5.556 56.615 1.00 71.00 113 VAL A CA 1
ATOM 916 C C . VAL A 1 113 ? -40.068 -5.666 58.121 1.00 71.00 113 VAL A C 1
ATOM 918 O O . VAL A 1 113 ? -39.829 -6.709 58.731 1.00 71.00 113 VAL A O 1
ATOM 921 N N . LYS A 1 114 ? -40.424 -4.545 58.753 1.00 68.25 114 LYS A N 1
ATOM 922 C CA . LYS A 1 114 ? -40.690 -4.495 60.188 1.00 68.25 114 LYS A CA 1
ATOM 923 C C . LYS A 1 114 ? -42.068 -5.112 60.380 1.00 68.25 114 LYS A C 1
ATOM 925 O O . LYS A 1 114 ? -43.067 -4.447 60.117 1.00 68.25 114 LYS A O 1
ATOM 930 N N . ASN A 1 115 ? -42.112 -6.383 60.779 1.00 67.12 115 ASN A N 1
ATOM 931 C CA . ASN A 1 115 ? -43.362 -7.054 61.116 1.00 67.12 115 ASN A CA 1
ATOM 932 C C . ASN A 1 115 ? -43.974 -6.324 62.318 1.00 67.12 115 ASN A C 1
ATOM 934 O O . ASN A 1 115 ? -43.571 -6.526 63.460 1.00 67.12 115 ASN A O 1
ATOM 938 N N . LYS A 1 116 ? -44.904 -5.405 62.050 1.00 62.25 116 LYS A N 1
ATOM 939 C CA . LYS A 1 116 ? -45.843 -4.918 63.053 1.00 62.25 116 LYS A CA 1
ATOM 940 C C . LYS A 1 116 ? -46.992 -5.917 63.055 1.00 62.25 116 LYS A C 1
ATOM 942 O O . LYS A 1 116 ? -48.013 -5.663 62.422 1.00 62.25 116 LYS A O 1
ATOM 947 N N . ASN A 1 117 ? -46.811 -7.049 63.737 1.00 61.41 117 ASN A N 1
ATOM 948 C CA . ASN A 1 117 ? -47.978 -7.749 64.256 1.00 61.41 117 ASN A CA 1
ATOM 949 C C . ASN A 1 117 ? -48.640 -6.763 65.216 1.00 61.41 117 ASN A C 1
ATOM 951 O O . ASN A 1 117 ? -48.101 -6.446 66.271 1.00 61.41 117 ASN A O 1
ATOM 955 N N . LYS A 1 118 ? -49.734 -6.161 64.751 1.00 55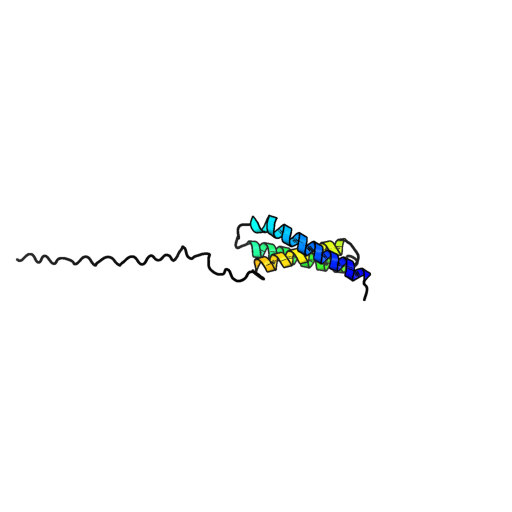.94 118 LYS A N 1
ATOM 956 C CA . LYS A 1 118 ? -50.714 -5.551 65.631 1.00 55.94 118 LYS A CA 1
ATOM 957 C C . LYS A 1 118 ? -51.433 -6.719 66.281 1.00 55.94 118 LYS A C 1
ATOM 959 O O . LYS A 1 118 ? -52.112 -7.465 65.577 1.00 55.94 118 LYS A O 1
ATOM 964 N N . ASP A 1 119 ? -51.216 -6.867 67.577 1.00 59.31 119 ASP A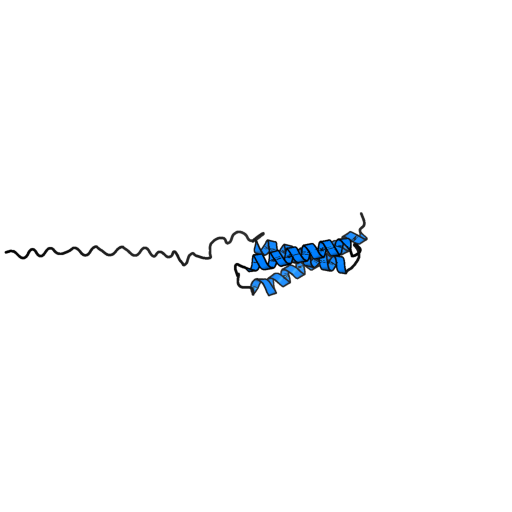 N 1
ATOM 965 C CA . ASP A 1 119 ? -51.997 -7.737 68.441 1.00 59.31 119 ASP A CA 1
ATOM 966 C C . ASP A 1 119 ? -53.498 -7.498 68.199 1.00 59.31 119 ASP A C 1
ATOM 968 O O . ASP A 1 119 ? -53.958 -6.351 68.124 1.00 59.31 119 ASP A O 1
ATOM 972 N N . LYS A 1 120 ? -54.238 -8.592 68.031 1.00 44.69 120 LYS A N 1
ATOM 973 C CA . LYS A 1 120 ? -55.687 -8.676 68.191 1.00 44.69 120 LYS A CA 1
ATOM 974 C C . LYS A 1 120 ? -55.971 -9.824 69.139 1.00 44.69 120 LYS A C 1
ATOM 976 O O . LYS A 1 120 ? -55.305 -10.869 68.966 1.00 44.69 120 LYS A O 1
#

Nearest PDB structures (foldseek):
  4i1q-assembly1_B  TM=6.515E-01  e=8.900E+00  Homo sapiens
  8j0o-assembly1_D  TM=3.453E-01  e=8.900E+00  Homo sapiens

Solvent-accessible surface area (backbone atoms only — not comparable to full-atom values): 7382 Å² total; per-residue (Å²): 134,66,60,84,64,50,55,60,53,53,53,47,51,56,51,48,55,55,51,49,54,50,46,43,63,70,50,56,68,71,50,74,89,53,88,62,54,58,59,56,39,45,53,51,24,52,53,32,44,53,49,27,55,51,33,63,76,74,39,54,98,83,37,69,67,34,55,51,36,46,48,53,23,52,53,30,47,52,54,39,41,51,69,74,42,60,91,55,78,77,76,72,77,80,77,75,81,71,85,67,72,68,72,80,67,78,77,76,78,77,80,76,80,76,83,74,80,73,86,127

Sequence (120 aa):
MDWKRMIPSIILIIILLGAYNLLKVFVFDKIRPIKWIKWVVLILAVLLGALNGYAANTFGELSWQYYVCMGLFVMALFAFFDLLGFGRKSKYSKGNKKDNDVVIRPKAKPNRVKNKNKDK

pLDDT: mean 76.06, std 13.49, range [44.62, 92.69]

Mean predicted aligned error: 13.55 Å